Protein AF-A0A6P2AAZ0-F1 (afdb_monomer_lite)

pLDDT: mean 74.61, std 16.79, range [38.0, 96.44]

Secondary structure (DSSP, 8-state):
-PPPPPPTTS--------SS-HHHHHHHHHHHHHHHHHHHHHHHTTSS-HHHHHHHHHHHHHHHHHHHHHHH-GGGG---

Sequence (80 aa):
MNSPHPTPDTPYPVYIRTSVSPRELNDSEAEAAETQVWLKFAVKCDYISTEQGRELYSNYNQVLSGLVKMINHPENWLIG

Structure (mmCIF, N/CA/C/O backbone):
data_AF-A0A6P2AAZ0-F1
#
_entry.id   AF-A0A6P2AAZ0-F1
#
loop_
_atom_site.group_PDB
_atom_site.id
_atom_site.type_symbol
_atom_site.label_atom_id
_atom_site.label_alt_id
_atom_site.label_comp_id
_atom_site.label_asym_id
_atom_site.label_entity_id
_atom_site.label_seq_id
_atom_site.pdbx_PDB_ins_code
_atom_site.Cartn_x
_atom_site.Cartn_y
_atom_site.Cartn_z
_atom_site.occupancy
_atom_site.B_iso_or_equiv
_atom_site.auth_seq_id
_atom_site.auth_comp_id
_atom_site.auth_asym_id
_atom_site.auth_atom_id
_atom_site.pdbx_PDB_model_num
ATOM 1 N N . MET A 1 1 ? 13.060 -7.967 -45.814 1.00 39.12 1 MET A N 1
ATOM 2 C CA . MET A 1 1 ? 13.710 -6.816 -45.153 1.00 39.12 1 MET A CA 1
ATOM 3 C C . MET A 1 1 ? 14.592 -7.386 -44.061 1.00 39.12 1 MET A C 1
ATOM 5 O O . MET A 1 1 ? 14.068 -7.882 -43.076 1.00 39.12 1 MET A O 1
ATOM 9 N N . ASN A 1 2 ? 15.896 -7.460 -44.316 1.00 38.00 2 ASN A N 1
ATOM 10 C CA . ASN A 1 2 ? 16.865 -8.061 -43.403 1.00 38.00 2 ASN A CA 1
ATOM 11 C C . ASN A 1 2 ? 17.193 -7.044 -42.308 1.00 38.00 2 ASN A C 1
ATOM 13 O O . ASN A 1 2 ? 17.693 -5.965 -42.620 1.00 38.00 2 ASN A O 1
ATOM 17 N N . SER A 1 3 ? 16.890 -7.367 -41.053 1.00 40.31 3 SER A N 1
ATOM 18 C CA . SER A 1 3 ? 17.366 -6.581 -39.913 1.00 40.31 3 SER A CA 1
ATOM 19 C C . SER A 1 3 ? 18.901 -6.651 -39.864 1.00 40.31 3 SER A C 1
ATOM 21 O O . SER A 1 3 ? 19.442 -7.742 -40.059 1.00 40.31 3 SER A O 1
ATOM 23 N N . PRO A 1 4 ? 19.629 -5.541 -39.644 1.00 53.31 4 PRO A N 1
ATOM 24 C CA . PRO A 1 4 ? 21.089 -5.562 -39.662 1.00 53.31 4 PRO A CA 1
ATOM 25 C C . PRO A 1 4 ? 21.635 -6.388 -38.491 1.00 53.31 4 PRO A C 1
ATOM 27 O O . PRO A 1 4 ? 21.190 -6.226 -37.356 1.00 53.31 4 PRO A O 1
ATOM 30 N N . HIS A 1 5 ? 22.617 -7.251 -38.761 1.00 50.88 5 HIS A N 1
ATOM 31 C CA . HIS A 1 5 ? 23.418 -7.894 -37.719 1.00 50.88 5 HIS A CA 1
ATOM 32 C C . HIS A 1 5 ? 24.324 -6.845 -37.044 1.00 50.88 5 HIS A C 1
ATOM 34 O O . HIS A 1 5 ? 25.006 -6.109 -37.760 1.00 50.88 5 HIS A O 1
ATOM 40 N N . PRO A 1 6 ? 24.360 -6.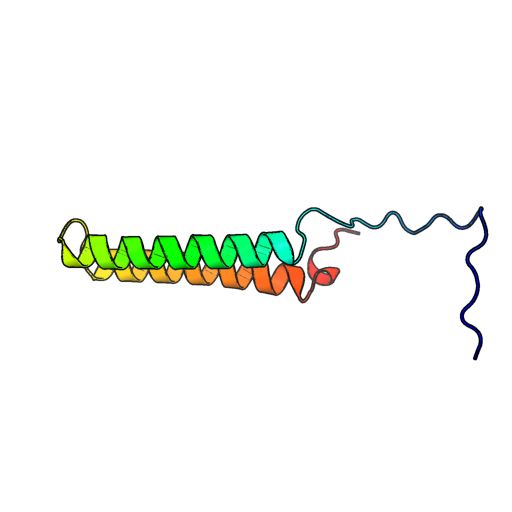758 -35.701 1.00 53.34 6 PRO A N 1
ATOM 41 C CA . PRO A 1 6 ? 25.217 -5.802 -35.006 1.00 53.34 6 PRO A CA 1
ATOM 42 C C . PRO A 1 6 ? 26.695 -6.209 -35.107 1.00 53.34 6 PRO A C 1
ATOM 44 O O . PRO A 1 6 ? 27.045 -7.376 -34.925 1.00 53.34 6 PRO A O 1
ATOM 47 N N . THR A 1 7 ? 27.558 -5.239 -35.414 1.00 60.22 7 THR A N 1
ATOM 48 C CA . THR A 1 7 ? 29.020 -5.396 -35.483 1.00 60.22 7 THR A CA 1
ATOM 49 C C . THR A 1 7 ? 29.682 -5.161 -34.117 1.00 60.22 7 THR A C 1
ATOM 51 O O . THR A 1 7 ? 29.116 -4.436 -33.299 1.00 60.22 7 THR A O 1
ATOM 54 N N . PRO A 1 8 ? 30.890 -5.705 -33.865 1.00 63.97 8 PRO A N 1
ATOM 55 C CA . PRO A 1 8 ? 31.549 -5.666 -32.550 1.00 63.97 8 PRO A CA 1
ATOM 56 C C . PRO A 1 8 ? 31.835 -4.265 -31.978 1.00 63.97 8 PRO A C 1
ATOM 58 O O . PRO A 1 8 ? 31.949 -4.132 -30.764 1.00 63.97 8 PRO A O 1
ATOM 61 N N . ASP A 1 9 ? 31.909 -3.236 -32.830 1.00 59.44 9 ASP A N 1
ATOM 62 C CA . ASP A 1 9 ? 32.367 -1.886 -32.458 1.00 59.44 9 ASP A CA 1
ATOM 63 C C . ASP A 1 9 ? 31.249 -0.839 -32.336 1.00 59.44 9 ASP A C 1
ATOM 65 O O . ASP A 1 9 ? 31.519 0.338 -32.096 1.00 59.44 9 ASP A O 1
ATOM 69 N N . THR A 1 10 ? 29.980 -1.227 -32.484 1.00 51.56 10 THR A N 1
ATOM 70 C CA . THR A 1 10 ? 28.883 -0.343 -32.073 1.00 51.56 10 THR A CA 1
ATOM 71 C C . THR A 1 10 ? 28.702 -0.495 -30.569 1.00 51.56 10 THR A C 1
ATOM 73 O O . THR A 1 10 ? 28.311 -1.587 -30.145 1.00 51.56 10 THR A O 1
ATOM 76 N N . PRO A 1 11 ? 28.953 0.544 -29.746 1.00 46.81 11 PRO A N 1
ATOM 77 C CA . PRO A 1 11 ? 28.566 0.484 -28.350 1.00 46.81 11 PRO A CA 1
ATOM 78 C C . PRO A 1 11 ? 27.062 0.232 -28.336 1.00 46.81 11 PRO A C 1
ATOM 80 O O . PRO A 1 11 ? 26.286 1.056 -28.826 1.00 46.81 11 PRO A O 1
ATOM 83 N N . TYR A 1 12 ? 26.643 -0.928 -27.823 1.00 51.44 12 TYR A N 1
ATOM 84 C CA . TYR A 1 12 ? 25.262 -1.084 -27.394 1.00 51.44 12 TYR A CA 1
ATOM 85 C C . TYR A 1 12 ? 24.990 0.144 -26.524 1.00 51.44 12 TYR A C 1
ATOM 87 O O . TYR A 1 12 ? 25.784 0.372 -25.601 1.00 51.44 12 TYR A O 1
ATOM 95 N N . PRO A 1 13 ? 23.977 0.983 -26.829 1.00 46.50 13 PRO A N 1
ATOM 96 C CA . PRO A 1 13 ? 23.621 2.056 -25.915 1.00 46.50 13 PRO A CA 1
ATOM 97 C C . PRO A 1 13 ? 23.499 1.377 -24.564 1.00 46.50 13 PRO A C 1
ATOM 99 O O . PRO A 1 13 ? 22.840 0.339 -24.491 1.00 46.50 13 PRO A O 1
ATOM 102 N N . VAL A 1 14 ? 24.268 1.849 -23.578 1.00 47.22 14 VAL A N 1
ATOM 103 C CA . VAL A 1 14 ? 24.329 1.270 -22.237 1.00 47.22 14 VAL A CA 1
ATOM 104 C C . VAL A 1 14 ? 22.896 1.243 -21.754 1.00 47.22 14 VAL A C 1
ATOM 106 O O . VAL A 1 14 ? 22.349 2.252 -21.316 1.00 47.22 14 VAL A O 1
ATOM 109 N N . TYR A 1 15 ? 22.239 0.109 -21.978 1.00 43.38 15 TYR A N 1
ATOM 110 C CA . TYR A 1 15 ? 20.860 -0.047 -21.626 1.00 43.38 15 TYR A CA 1
ATOM 111 C C . TYR A 1 15 ? 20.917 0.023 -20.117 1.00 43.38 15 TYR A C 1
ATOM 113 O O . TYR A 1 15 ? 21.487 -0.859 -19.473 1.00 43.38 15 TYR A O 1
ATOM 121 N N . ILE A 1 16 ? 20.315 1.058 -19.549 1.00 44.62 16 ILE A N 1
ATOM 122 C CA . ILE A 1 16 ? 19.781 0.972 -18.201 1.00 44.62 16 ILE A CA 1
ATOM 123 C C . ILE A 1 16 ? 18.659 -0.072 -18.295 1.00 44.62 16 ILE A C 1
ATOM 125 O O . ILE A 1 16 ? 17.474 0.230 -18.361 1.00 44.62 16 ILE A O 1
ATOM 129 N N . ARG A 1 17 ? 19.047 -1.336 -18.450 1.00 51.50 17 ARG A N 1
ATOM 130 C CA . ARG A 1 17 ? 18.189 -2.495 -18.334 1.00 51.50 17 ARG A CA 1
ATOM 131 C C . ARG A 1 17 ? 18.462 -3.001 -16.936 1.00 51.50 17 ARG A C 1
ATOM 133 O O . ARG A 1 17 ? 19.605 -3.275 -16.604 1.00 51.50 17 AR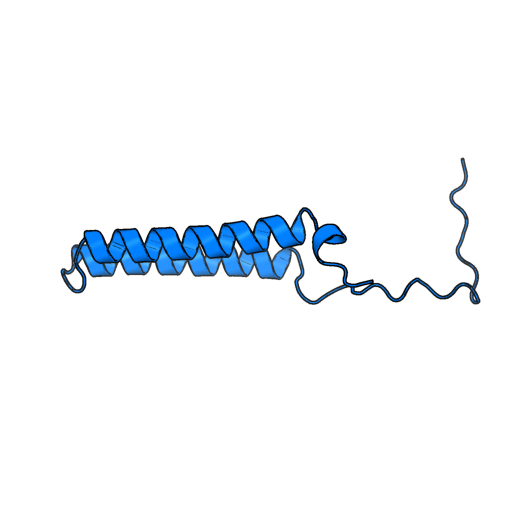G A O 1
ATOM 140 N N . THR A 1 18 ? 17.376 -3.118 -16.184 1.00 53.16 18 THR A N 1
ATOM 141 C CA . THR A 1 18 ? 17.263 -3.701 -14.843 1.00 53.16 18 THR A CA 1
ATOM 142 C C . THR A 1 18 ? 17.674 -2.803 -13.676 1.00 53.16 18 THR A C 1
ATOM 144 O O . THR A 1 18 ? 18.699 -3.020 -13.041 1.00 53.16 18 THR A O 1
ATOM 147 N N . SER A 1 19 ? 16.797 -1.872 -13.303 1.00 56.81 19 SER A N 1
ATOM 148 C CA . SER A 1 19 ? 16.528 -1.655 -11.872 1.00 56.81 19 SER A CA 1
ATOM 149 C C . SER A 1 19 ? 15.229 -2.337 -11.425 1.00 56.81 19 SER A C 1
ATOM 151 O O . SER A 1 19 ? 15.170 -2.820 -10.305 1.00 56.81 19 SER A O 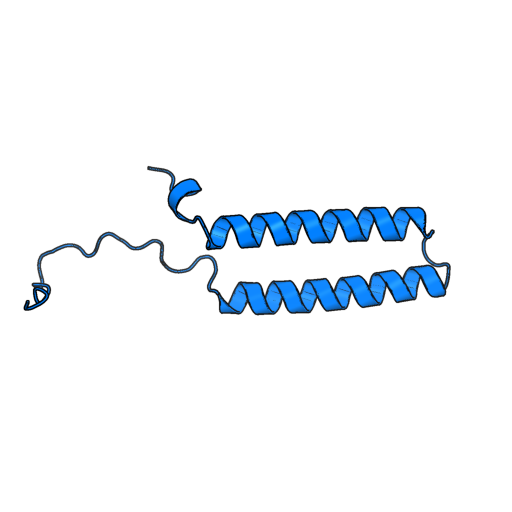1
ATOM 153 N N . VAL A 1 20 ? 14.226 -2.482 -12.302 1.00 58.94 20 VAL A N 1
ATOM 154 C CA . VAL A 1 20 ? 12.985 -3.222 -12.012 1.00 58.94 20 VAL A CA 1
ATOM 155 C C . VAL A 1 20 ? 12.585 -4.032 -13.244 1.00 58.94 20 VAL A C 1
ATOM 157 O O . VAL A 1 20 ? 12.445 -3.487 -14.339 1.00 58.94 20 VAL A O 1
ATOM 160 N N . SER A 1 21 ? 12.463 -5.351 -13.097 1.00 66.19 21 SER A N 1
ATOM 161 C CA . SER A 1 21 ? 11.962 -6.223 -14.166 1.00 66.19 21 SER A CA 1
ATOM 162 C C . SER A 1 21 ? 10.433 -6.366 -14.064 1.00 66.19 21 SER A C 1
ATOM 164 O O . SER A 1 21 ? 9.887 -6.171 -12.980 1.00 66.19 21 SER A O 1
ATOM 166 N N . PRO A 1 22 ? 9.714 -6.756 -15.136 1.00 64.62 22 PRO A N 1
ATOM 167 C CA . PRO A 1 22 ? 8.275 -7.037 -15.052 1.00 64.62 22 PRO A CA 1
ATOM 168 C C . PRO A 1 22 ? 7.914 -8.081 -13.985 1.00 64.62 22 PRO A C 1
ATOM 170 O O . PRO A 1 22 ? 6.802 -8.078 -13.471 1.00 64.62 22 PRO A O 1
ATOM 173 N N . ARG A 1 23 ? 8.862 -8.964 -13.644 1.00 67.81 23 ARG A N 1
ATOM 174 C CA . ARG A 1 23 ? 8.705 -9.948 -12.572 1.00 67.81 23 ARG A CA 1
ATOM 175 C C . ARG A 1 23 ? 8.672 -9.282 -11.195 1.00 67.81 23 ARG A C 1
ATOM 177 O O . ARG A 1 23 ? 7.735 -9.527 -10.455 1.00 67.81 23 ARG A O 1
ATOM 184 N N . GLU A 1 24 ? 9.601 -8.368 -10.921 1.00 68.31 24 GLU A N 1
ATOM 185 C CA . GLU A 1 24 ? 9.665 -7.627 -9.648 1.00 68.31 24 GLU A CA 1
ATOM 186 C C . GLU A 1 24 ? 8.377 -6.828 -9.377 1.00 68.31 24 GLU A C 1
ATOM 188 O O . GLU A 1 24 ? 7.975 -6.648 -8.232 1.00 68.31 24 GLU A O 1
ATOM 193 N N . LEU A 1 25 ? 7.694 -6.359 -10.429 1.00 70.75 25 LEU A N 1
ATOM 194 C CA . LEU A 1 25 ? 6.390 -5.702 -10.293 1.00 70.75 25 LEU A CA 1
ATOM 195 C C . LEU A 1 25 ? 5.251 -6.651 -9.995 1.00 70.75 25 LEU A C 1
ATOM 197 O O . LEU A 1 25 ? 4.388 -6.308 -9.200 1.00 70.75 25 LEU A O 1
ATOM 201 N N . ASN A 1 26 ? 5.221 -7.794 -10.672 1.00 75.31 26 ASN A N 1
ATOM 202 C CA . ASN A 1 26 ? 4.216 -8.807 -10.405 1.00 75.31 26 ASN A CA 1
ATOM 203 C C . ASN A 1 26 ? 4.344 -9.303 -8.956 1.00 75.31 26 ASN A C 1
ATOM 205 O O . ASN A 1 26 ? 3.339 -9.515 -8.286 1.00 75.31 26 ASN A O 1
ATOM 209 N N . ASP A 1 27 ? 5.579 -9.404 -8.463 1.00 79.00 27 ASP A N 1
ATOM 210 C CA . ASP A 1 27 ? 5.868 -9.728 -7.069 1.00 79.00 27 ASP A CA 1
ATOM 211 C C . ASP A 1 27 ? 5.427 -8.577 -6.141 1.00 79.00 27 ASP A C 1
ATOM 213 O O . ASP A 1 27 ? 4.681 -8.806 -5.194 1.00 79.00 27 ASP A O 1
ATOM 217 N N . SER A 1 28 ? 5.745 -7.320 -6.478 1.00 78.94 28 SER A N 1
ATOM 218 C CA . SER A 1 28 ? 5.289 -6.137 -5.720 1.00 78.94 28 SER A CA 1
ATOM 219 C C . SER A 1 28 ? 3.756 -5.984 -5.686 1.00 78.94 28 SER A C 1
ATOM 221 O O . SER A 1 28 ? 3.188 -5.537 -4.689 1.00 78.94 28 SER A O 1
ATOM 223 N N . GLU A 1 29 ? 3.058 -6.332 -6.770 1.00 80.38 29 GLU A N 1
ATOM 224 C CA . GLU A 1 29 ? 1.594 -6.335 -6.853 1.00 80.38 29 GLU A CA 1
ATOM 225 C C . GLU A 1 29 ? 0.998 -7.428 -5.960 1.00 80.38 29 GLU A C 1
ATOM 227 O O . GLU A 1 29 ? 0.044 -7.166 -5.223 1.00 80.38 29 GLU A O 1
ATOM 232 N N . ALA A 1 30 ? 1.589 -8.626 -5.973 1.00 85.25 30 ALA A N 1
ATOM 233 C CA . ALA A 1 30 ? 1.192 -9.720 -5.097 1.00 85.25 30 ALA A CA 1
ATOM 234 C C . ALA A 1 30 ? 1.391 -9.358 -3.613 1.00 85.25 30 ALA A C 1
ATOM 236 O O . ALA A 1 30 ? 0.456 -9.490 -2.822 1.00 85.25 30 ALA A O 1
ATOM 237 N N . GLU A 1 31 ? 2.550 -8.810 -3.240 1.00 82.31 31 GLU A N 1
ATOM 238 C CA . GLU A 1 31 ? 2.850 -8.364 -1.870 1.00 82.31 31 GLU A CA 1
ATOM 239 C C . GLU A 1 31 ? 1.900 -7.250 -1.392 1.00 82.31 31 GLU A C 1
ATOM 241 O O . GLU A 1 31 ? 1.443 -7.229 -0.240 1.00 82.31 31 GLU A O 1
ATOM 246 N N . ALA A 1 32 ? 1.543 -6.320 -2.280 1.00 81.81 32 ALA A N 1
ATOM 247 C CA . ALA A 1 32 ? 0.576 -5.280 -1.960 1.00 81.81 32 ALA A CA 1
ATOM 248 C C . ALA A 1 32 ? -0.848 -5.841 -1.816 1.00 81.81 32 ALA A C 1
ATOM 250 O O . ALA A 1 32 ? -1.578 -5.421 -0.913 1.00 81.81 32 ALA A O 1
ATOM 251 N N . ALA A 1 33 ? -1.243 -6.816 -2.641 1.00 83.62 33 ALA A N 1
ATOM 252 C CA . ALA A 1 33 ? -2.517 -7.517 -2.498 1.00 83.62 33 ALA A CA 1
ATOM 253 C C . ALA A 1 33 ? -2.599 -8.275 -1.161 1.00 83.62 33 ALA A C 1
ATOM 255 O O . ALA A 1 33 ? -3.622 -8.210 -0.474 1.00 83.62 33 ALA A O 1
ATOM 256 N N . GLU A 1 34 ? -1.514 -8.925 -0.735 1.00 86.94 34 GLU A N 1
ATOM 257 C CA . GLU A 1 34 ? -1.415 -9.550 0.588 1.00 86.94 34 GLU A CA 1
ATOM 258 C C . GLU A 1 34 ? -1.551 -8.516 1.712 1.00 86.94 34 GLU A C 1
ATOM 260 O O . GLU A 1 34 ? -2.355 -8.686 2.633 1.00 86.94 34 GLU A O 1
ATOM 265 N N . THR A 1 35 ? -0.851 -7.387 1.609 1.00 87.06 35 THR A N 1
ATOM 266 C CA . THR A 1 35 ? -0.944 -6.288 2.585 1.00 87.06 35 THR A CA 1
ATOM 267 C C . THR A 1 35 ? -2.369 -5.728 2.688 1.00 87.06 35 THR A C 1
ATOM 269 O O . THR A 1 35 ? -2.873 -5.45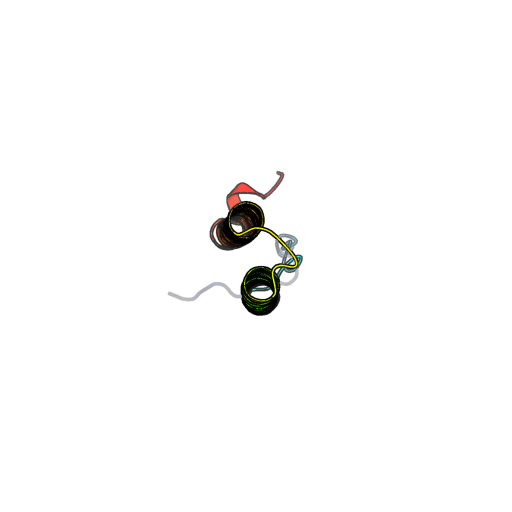0 3.780 1.00 87.06 35 THR A O 1
ATOM 272 N N . GLN A 1 36 ? -3.077 -5.626 1.564 1.00 85.94 36 GLN A N 1
ATOM 273 C CA . GLN A 1 36 ? -4.485 -5.233 1.512 1.00 85.94 36 GLN A CA 1
ATOM 274 C C . GLN A 1 36 ? -5.424 -6.246 2.190 1.00 85.94 36 GLN A C 1
ATOM 276 O O . GLN A 1 36 ? -6.441 -5.850 2.772 1.00 85.94 36 GLN A O 1
ATOM 281 N N . VAL A 1 37 ? -5.106 -7.543 2.150 1.00 90.88 37 VAL A N 1
ATOM 282 C CA . VAL A 1 37 ? -5.824 -8.577 2.913 1.00 90.88 37 VAL A CA 1
ATOM 2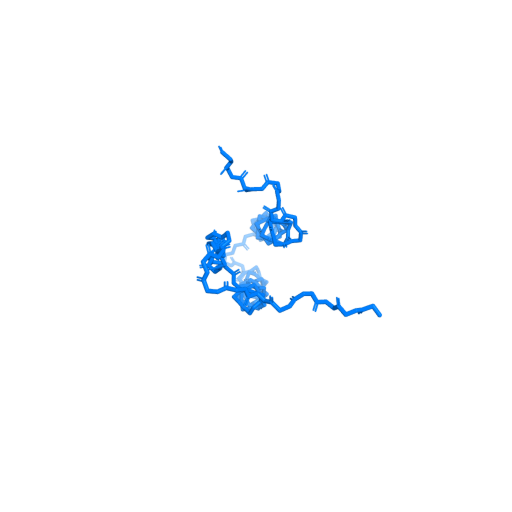83 C C . VAL A 1 37 ? -5.587 -8.400 4.415 1.00 90.88 37 VAL A C 1
ATOM 285 O O . VAL A 1 37 ? -6.555 -8.413 5.181 1.00 90.88 37 VAL A O 1
ATOM 288 N N . TRP A 1 38 ? -4.347 -8.141 4.836 1.00 92.12 38 TRP A N 1
ATOM 289 C CA . TRP A 1 38 ? -4.015 -7.872 6.240 1.00 92.12 38 TRP A CA 1
ATOM 290 C C . TRP A 1 38 ? -4.697 -6.613 6.783 1.00 92.12 38 TRP A C 1
ATOM 292 O O . TRP A 1 38 ? -5.224 -6.636 7.893 1.00 92.12 38 TRP A O 1
ATOM 302 N N . LEU A 1 39 ? -4.796 -5.549 5.982 1.00 88.25 39 LEU A N 1
ATOM 303 C CA . LEU A 1 39 ? -5.562 -4.344 6.327 1.00 88.25 39 LEU A CA 1
ATOM 304 C C . LEU A 1 39 ? -7.044 -4.655 6.571 1.00 88.25 39 LEU A C 1
ATOM 306 O O . LEU A 1 39 ? -7.620 -4.207 7.562 1.00 88.25 39 LEU A O 1
ATOM 310 N N . LYS A 1 40 ? -7.667 -5.468 5.708 1.00 87.56 40 LYS A N 1
ATOM 311 C CA . LYS A 1 40 ? -9.066 -5.896 5.890 1.00 87.56 40 LYS A CA 1
ATOM 312 C C . LYS A 1 40 ? -9.244 -6.729 7.156 1.00 87.56 40 LYS A C 1
ATOM 314 O O . LYS A 1 40 ? -10.266 -6.596 7.824 1.00 87.56 40 LYS A O 1
ATOM 319 N N . PHE A 1 41 ? -8.277 -7.585 7.480 1.00 92.94 41 PHE A N 1
ATOM 320 C CA . PHE A 1 41 ? -8.283 -8.350 8.723 1.00 92.94 41 PHE A CA 1
ATOM 321 C C . PHE A 1 41 ? -8.158 -7.433 9.947 1.00 92.94 41 PHE A C 1
ATOM 323 O O . PHE A 1 41 ? -8.973 -7.528 10.859 1.00 92.94 41 PHE A O 1
ATOM 330 N N . ALA A 1 42 ? -7.219 -6.485 9.932 1.00 92.81 42 ALA A N 1
ATOM 331 C CA . ALA A 1 42 ? -7.013 -5.532 11.021 1.00 92.81 42 ALA A CA 1
ATOM 332 C C . ALA A 1 42 ? -8.256 -4.668 11.298 1.00 92.81 42 ALA A C 1
ATOM 334 O O . ALA A 1 42 ? -8.602 -4.468 12.460 1.00 92.81 42 ALA A O 1
ATOM 335 N N . VAL A 1 43 ? -8.964 -4.224 10.251 1.00 92.75 43 VAL A N 1
ATOM 336 C CA . VAL A 1 43 ? -10.253 -3.522 10.393 1.00 92.75 43 VAL A CA 1
ATOM 337 C C . VAL A 1 43 ? -11.320 -4.439 10.995 1.00 92.75 43 VAL A C 1
ATOM 339 O O . VAL A 1 43 ? -12.046 -4.021 11.885 1.00 92.75 43 VAL A O 1
ATOM 342 N N . LYS A 1 44 ? -11.425 -5.698 10.542 1.00 93.75 44 LYS A N 1
ATOM 343 C CA . LYS A 1 44 ? -12.418 -6.660 11.065 1.00 93.75 44 LYS A CA 1
ATOM 344 C C . LYS A 1 44 ? -12.196 -7.036 12.528 1.00 93.75 44 LYS A C 1
ATOM 346 O O . LYS A 1 44 ? -13.144 -7.436 13.193 1.00 93.75 44 LYS A O 1
ATOM 351 N N . CYS A 1 45 ? -10.955 -6.970 12.989 1.00 96.44 45 CYS A N 1
ATOM 352 C CA . CYS A 1 45 ? -10.584 -7.226 14.375 1.00 96.44 45 CYS A CA 1
ATOM 353 C C . CYS A 1 45 ? -10.532 -5.943 15.219 1.00 96.44 45 CYS A C 1
ATOM 355 O O . CYS A 1 45 ? -10.022 -5.992 16.334 1.00 96.44 45 CYS A O 1
ATOM 357 N N . ASP A 1 46 ? -11.012 -4.813 14.685 1.00 93.25 46 ASP A N 1
ATOM 358 C CA . ASP A 1 46 ? -11.038 -3.502 15.342 1.00 93.25 46 ASP A CA 1
ATOM 359 C C . ASP A 1 46 ? -9.658 -3.003 15.829 1.00 93.25 46 ASP A C 1
ATOM 361 O O . ASP A 1 46 ? -9.568 -2.128 16.690 1.00 93.25 46 ASP A O 1
ATOM 365 N N . TYR A 1 47 ? -8.558 -3.512 15.256 1.00 94.31 47 TYR A N 1
ATOM 366 C CA . TYR A 1 47 ? -7.203 -3.014 15.538 1.00 94.31 47 TYR A CA 1
ATOM 367 C C . TYR A 1 47 ? -6.965 -1.620 14.950 1.00 94.31 47 TYR A C 1
ATOM 369 O O . TYR A 1 47 ? -6.156 -0.854 15.472 1.00 94.31 47 TYR A O 1
ATOM 377 N N . ILE A 1 48 ? -7.653 -1.300 13.854 1.00 93.94 48 ILE A N 1
ATOM 378 C CA . ILE A 1 48 ? -7.664 0.016 13.21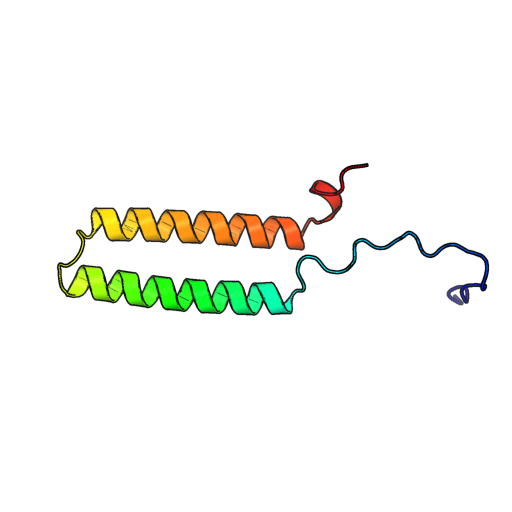4 1.00 93.94 48 ILE A CA 1
ATOM 379 C C . ILE A 1 48 ? -9.090 0.358 12.791 1.00 93.94 48 ILE A C 1
ATOM 381 O O . ILE A 1 48 ? -9.892 -0.526 12.489 1.00 93.94 48 ILE A O 1
ATOM 385 N N . SER A 1 49 ? -9.406 1.650 12.723 1.00 95.25 49 SER A N 1
ATOM 386 C CA . SER A 1 49 ? -10.713 2.089 12.232 1.00 95.25 49 SER A CA 1
ATOM 387 C C . SER A 1 49 ? -10.871 1.827 10.730 1.00 95.25 49 SER A C 1
ATOM 389 O O . SER A 1 49 ? -9.898 1.762 9.974 1.00 95.25 49 SER A O 1
ATOM 391 N N . THR A 1 50 ? -12.122 1.738 10.268 1.00 92.81 50 THR A N 1
ATOM 392 C CA . THR A 1 50 ? -12.425 1.613 8.830 1.00 92.81 50 THR A CA 1
ATOM 393 C C . THR A 1 50 ? -11.863 2.788 8.021 1.00 92.81 50 THR A C 1
ATOM 395 O O . THR A 1 50 ? -11.417 2.586 6.893 1.00 92.81 50 THR A O 1
ATOM 398 N N . GLU A 1 51 ? -11.844 3.993 8.595 1.00 94.69 51 GLU A N 1
ATOM 399 C CA . GLU A 1 51 ? -11.322 5.192 7.932 1.00 94.69 51 GLU A CA 1
ATOM 400 C C . GLU A 1 51 ? -9.805 5.093 7.725 1.00 94.69 51 GLU A C 1
ATOM 402 O O . GLU A 1 51 ? -9.327 5.228 6.600 1.00 94.69 51 GLU A O 1
ATOM 407 N N . GLN A 1 52 ? -9.062 4.713 8.773 1.00 93.19 52 GLN A N 1
ATOM 408 C CA . GLN A 1 52 ? -7.622 4.440 8.679 1.00 93.19 52 GLN A CA 1
ATOM 409 C C . GLN A 1 52 ? -7.323 3.312 7.684 1.00 93.19 52 GLN A C 1
ATOM 411 O O . GLN A 1 52 ? -6.397 3.412 6.882 1.00 93.19 52 GLN A O 1
ATOM 416 N N . GLY A 1 53 ? -8.132 2.247 7.689 1.00 92.12 53 GLY A N 1
ATOM 417 C CA . GLY A 1 53 ? -8.006 1.156 6.725 1.00 92.12 53 GLY A CA 1
ATOM 418 C C . GLY A 1 53 ? -8.175 1.620 5.274 1.00 92.12 53 GLY A C 1
ATOM 419 O O . GLY A 1 53 ? -7.407 1.203 4.408 1.00 92.12 53 GLY A O 1
ATOM 420 N N . ARG A 1 54 ? -9.142 2.506 4.997 1.00 91.56 54 ARG A N 1
ATOM 421 C CA . ARG A 1 54 ? -9.374 3.071 3.654 1.00 91.56 54 ARG A CA 1
ATOM 422 C C . ARG A 1 54 ? -8.252 3.996 3.205 1.00 91.56 54 ARG A C 1
ATOM 424 O O . ARG A 1 54 ? -7.843 3.914 2.048 1.00 91.56 54 ARG A O 1
ATOM 431 N N . GLU A 1 55 ? -7.756 4.847 4.096 1.00 94.44 55 GLU A N 1
ATOM 432 C CA . GLU A 1 55 ? -6.641 5.748 3.801 1.00 94.44 55 GLU A CA 1
ATOM 433 C C . GLU A 1 55 ? -5.384 4.956 3.421 1.00 94.44 55 GLU A C 1
ATOM 435 O O . GLU A 1 55 ? -4.814 5.163 2.349 1.00 94.44 55 GLU A O 1
ATOM 440 N N . LEU A 1 56 ? -5.011 3.969 4.243 1.00 90.94 56 LEU A N 1
ATOM 441 C CA . LEU A 1 56 ? -3.865 3.101 3.975 1.00 90.94 56 LEU A CA 1
ATOM 442 C C . LEU A 1 56 ? -4.035 2.334 2.658 1.00 90.94 56 LEU A C 1
ATOM 444 O O . LEU A 1 56 ? -3.116 2.302 1.842 1.00 90.94 56 LEU A O 1
ATOM 448 N N . TYR A 1 57 ? -5.223 1.783 2.400 1.00 87.94 57 TYR A N 1
ATOM 449 C CA . TYR A 1 57 ? -5.521 1.098 1.140 1.00 87.94 57 TYR A CA 1
ATOM 450 C C . TYR A 1 57 ? -5.354 2.018 -0.081 1.00 87.94 57 TYR A C 1
ATOM 452 O O . TYR A 1 57 ? -4.779 1.618 -1.095 1.00 87.94 57 TYR A O 1
ATOM 460 N N . SER A 1 58 ? -5.833 3.262 0.015 1.00 89.25 58 SER A N 1
ATOM 461 C CA . SER A 1 58 ? -5.700 4.272 -1.041 1.00 89.25 58 SER A CA 1
ATOM 462 C C . SER A 1 58 ? -4.236 4.624 -1.314 1.00 89.25 58 SER A C 1
ATOM 464 O O . SER A 1 58 ? -3.823 4.707 -2.472 1.00 89.25 58 SER A O 1
ATOM 466 N N . ASN A 1 59 ? -3.430 4.764 -0.260 1.00 89.19 59 ASN A N 1
ATOM 467 C CA . ASN A 1 59 ? -2.005 5.066 -0.379 1.00 89.19 59 ASN A CA 1
ATOM 468 C C . ASN A 1 59 ? -1.240 3.931 -1.075 1.00 89.19 59 ASN A C 1
ATOM 470 O O . ASN A 1 59 ? -0.462 4.195 -1.992 1.00 89.19 59 ASN A O 1
ATOM 474 N N . TYR A 1 60 ? -1.520 2.670 -0.725 1.00 82.06 60 TYR A N 1
ATOM 475 C CA . TYR A 1 60 ? -0.931 1.515 -1.414 1.00 82.06 60 TYR A CA 1
ATOM 476 C C . TYR A 1 60 ? -1.295 1.480 -2.906 1.00 82.06 60 TYR A C 1
ATOM 478 O O . TYR A 1 60 ? -0.420 1.280 -3.749 1.00 82.06 60 TYR A O 1
ATOM 486 N N . ASN A 1 61 ? -2.555 1.758 -3.258 1.00 84.12 61 ASN A N 1
ATOM 487 C CA . ASN A 1 61 ? -2.974 1.837 -4.662 1.00 84.12 61 ASN A CA 1
ATOM 488 C C . ASN A 1 61 ? -2.247 2.945 -5.435 1.00 84.12 61 ASN A C 1
ATOM 490 O O . ASN A 1 61 ? -1.894 2.754 -6.599 1.00 84.12 61 ASN A O 1
ATOM 494 N N . GLN A 1 62 ? -2.014 4.103 -4.812 1.00 88.06 62 GLN A N 1
ATOM 495 C CA . GLN A 1 62 ? -1.283 5.195 -5.454 1.00 88.06 62 GLN A CA 1
ATOM 496 C C . GLN A 1 62 ? 0.165 4.801 -5.755 1.00 88.06 62 GLN A C 1
ATOM 498 O O . GLN A 1 62 ? 0.613 5.003 -6.886 1.00 88.06 62 GLN A O 1
ATOM 503 N N . VAL A 1 63 ? 0.861 4.180 -4.799 1.00 85.25 63 VAL A N 1
ATOM 504 C CA . VAL A 1 63 ? 2.238 3.694 -4.987 1.00 85.25 63 VAL A CA 1
ATOM 505 C C . VAL A 1 63 ? 2.307 2.669 -6.121 1.00 85.25 63 VAL A C 1
ATOM 507 O O . VAL A 1 63 ? 3.086 2.860 -7.055 1.00 85.25 63 VAL A O 1
ATOM 510 N N . LEU A 1 64 ? 1.438 1.652 -6.115 1.00 81.81 64 LEU A N 1
ATOM 511 C CA . LEU A 1 64 ? 1.362 0.663 -7.198 1.00 81.81 64 LEU A CA 1
ATOM 512 C C . LEU A 1 64 ? 1.107 1.318 -8.559 1.00 81.81 64 LEU A C 1
ATOM 514 O O . LEU A 1 64 ? 1.775 1.004 -9.541 1.00 81.81 64 LEU A O 1
ATOM 518 N N . SER A 1 65 ? 0.179 2.277 -8.622 1.00 83.12 65 SER A N 1
ATOM 519 C CA . SER A 1 65 ? -0.123 2.982 -9.871 1.00 83.12 65 SER A CA 1
ATOM 520 C C . SER A 1 65 ? 1.069 3.790 -10.398 1.00 83.12 65 SER A C 1
ATOM 522 O O . SER A 1 65 ? 1.251 3.895 -11.611 1.00 83.12 65 SER A O 1
ATOM 524 N N . GLY A 1 66 ? 1.890 4.345 -9.500 1.00 83.50 66 GLY A N 1
ATOM 525 C CA . GLY A 1 66 ? 3.127 5.042 -9.842 1.00 83.50 66 GLY A CA 1
ATOM 526 C C . GLY A 1 66 ? 4.162 4.092 -10.438 1.00 83.50 66 GLY A C 1
ATOM 527 O O . GLY A 1 66 ? 4.694 4.367 -11.512 1.00 83.50 66 GLY A O 1
ATOM 528 N N . LEU A 1 67 ? 4.366 2.938 -9.798 1.00 78.00 67 LEU A N 1
ATOM 529 C CA . LEU A 1 67 ? 5.272 1.896 -10.282 1.00 78.00 67 LEU A CA 1
ATOM 530 C C . LEU A 1 67 ? 4.846 1.376 -11.664 1.00 78.00 67 LEU A C 1
ATOM 532 O O . LEU A 1 67 ? 5.654 1.351 -12.587 1.00 78.00 67 LEU A O 1
ATOM 536 N N . VAL A 1 68 ? 3.561 1.063 -11.863 1.00 79.88 68 VAL A N 1
ATOM 537 C CA . VAL A 1 68 ? 3.035 0.620 -13.169 1.00 79.88 68 VAL A CA 1
ATOM 538 C C . VAL A 1 68 ? 3.256 1.677 -14.257 1.00 79.88 68 VAL A C 1
ATOM 540 O O . VAL A 1 68 ? 3.659 1.346 -15.373 1.00 79.88 68 VAL A O 1
ATOM 543 N N . LYS A 1 69 ? 3.037 2.962 -13.950 1.00 81.00 69 LYS A N 1
ATOM 544 C CA . LYS A 1 69 ? 3.291 4.060 -14.900 1.00 81.00 69 LYS A CA 1
ATOM 545 C C . LYS A 1 69 ? 4.767 4.182 -15.265 1.00 81.00 69 LYS A C 1
ATOM 547 O O . LYS A 1 69 ? 5.067 4.402 -16.433 1.00 81.00 69 LYS A O 1
ATOM 552 N N . MET A 1 70 ? 5.669 4.020 -14.300 1.00 76.38 70 MET A N 1
ATOM 553 C CA . MET A 1 70 ? 7.114 4.043 -14.539 1.00 76.38 70 MET A CA 1
ATOM 554 C C . MET A 1 70 ? 7.569 2.918 -15.476 1.00 76.38 70 MET A C 1
ATOM 556 O O . MET A 1 70 ? 8.441 3.146 -16.307 1.00 76.38 70 MET A O 1
ATOM 560 N N . ILE A 1 71 ? 6.972 1.725 -15.389 1.00 72.25 71 ILE A N 1
ATOM 561 C CA . ILE A 1 71 ? 7.320 0.612 -16.289 1.00 72.25 71 ILE A CA 1
ATOM 562 C C . ILE A 1 71 ? 6.671 0.713 -17.662 1.00 72.25 71 ILE A C 1
ATOM 564 O O . ILE A 1 71 ? 7.294 0.314 -18.642 1.00 72.25 71 ILE A O 1
ATOM 568 N N . ASN A 1 72 ? 5.448 1.231 -17.752 1.00 75.25 72 ASN A N 1
ATOM 569 C CA . ASN A 1 72 ? 4.789 1.415 -19.045 1.00 75.25 72 ASN A CA 1
ATOM 570 C C . ASN A 1 72 ? 5.355 2.605 -19.831 1.00 75.25 72 ASN A C 1
ATOM 572 O O . ASN A 1 72 ? 5.249 2.615 -21.054 1.00 75.25 72 ASN A O 1
ATOM 576 N N . HIS A 1 73 ? 5.956 3.576 -19.136 1.00 78.06 73 HIS A N 1
ATOM 577 C CA . HIS A 1 73 ? 6.557 4.771 -19.726 1.00 78.06 73 HIS A CA 1
ATOM 578 C C . HIS A 1 73 ? 7.973 5.031 -19.193 1.00 78.06 73 HIS A C 1
ATOM 580 O O . HIS A 1 73 ? 8.216 6.072 -18.564 1.00 78.06 73 HIS A O 1
ATOM 586 N N . PRO A 1 74 ? 8.920 4.098 -19.402 1.00 68.25 74 PRO A N 1
ATOM 587 C CA . PRO A 1 74 ? 10.280 4.242 -18.898 1.00 68.25 74 PRO A CA 1
ATOM 588 C C . PRO A 1 74 ? 10.976 5.475 -19.487 1.00 68.25 74 PRO A C 1
ATOM 590 O O . PRO A 1 74 ? 11.808 6.078 -18.817 1.00 68.25 74 PRO A O 1
ATOM 593 N N . GLU A 1 75 ? 10.593 5.901 -20.695 1.00 74.62 75 GLU A N 1
ATOM 594 C CA . GLU A 1 75 ? 11.101 7.091 -21.381 1.00 74.62 75 GLU A CA 1
ATOM 595 C C . GLU A 1 75 ? 10.885 8.394 -20.604 1.00 74.62 75 GLU A C 1
ATOM 597 O O . GLU A 1 75 ? 11.716 9.294 -20.686 1.00 74.62 75 GLU A O 1
ATOM 602 N N . ASN A 1 76 ? 9.820 8.481 -19.802 1.00 75.06 76 ASN A N 1
ATOM 603 C CA . ASN A 1 76 ? 9.511 9.670 -19.002 1.00 75.06 76 ASN A CA 1
ATOM 604 C C . ASN A 1 76 ? 10.414 9.815 -17.769 1.00 75.06 76 ASN A C 1
ATOM 606 O O . ASN A 1 76 ? 10.400 10.853 -17.112 1.00 75.06 76 ASN A O 1
ATOM 610 N N . TRP A 1 77 ? 11.172 8.768 -17.446 1.00 70.50 77 TRP A N 1
ATOM 611 C CA . TRP A 1 77 ? 12.044 8.690 -16.276 1.00 70.50 77 TRP A CA 1
ATOM 612 C C . TRP A 1 77 ? 13.512 8.471 -16.662 1.00 70.50 77 TRP A C 1
ATOM 614 O O . TRP A 1 77 ? 14.356 8.247 -15.795 1.00 70.50 77 TRP A O 1
ATOM 624 N N . LEU A 1 78 ? 13.833 8.569 -17.957 1.00 63.59 78 LEU A N 1
ATOM 625 C CA . LEU A 1 78 ? 15.207 8.666 -18.431 1.00 63.59 78 LEU A CA 1
ATOM 626 C C . LEU A 1 78 ? 15.717 10.081 -18.143 1.00 63.59 78 LEU A C 1
ATOM 628 O O . LEU A 1 78 ? 15.259 11.052 -18.742 1.00 63.59 78 LEU A O 1
ATOM 632 N N . ILE A 1 79 ? 16.673 10.202 -17.223 1.00 59.59 79 ILE A N 1
ATOM 633 C CA . ILE A 1 79 ? 17.454 11.431 -17.071 1.00 59.59 79 ILE A CA 1
ATOM 634 C C . ILE A 1 79 ? 18.513 11.405 -18.177 1.00 59.59 79 ILE A C 1
ATOM 636 O O . ILE A 1 79 ? 19.378 10.527 -18.176 1.00 59.59 79 ILE A O 1
ATOM 640 N N . GLY A 1 80 ? 18.371 12.309 -19.147 1.00 53.03 80 GLY A N 1
ATOM 641 C CA . GLY A 1 80 ? 19.363 12.567 -20.195 1.00 53.03 80 GLY A CA 1
ATOM 642 C C . GLY A 1 80 ? 20.481 13.488 -19.734 1.00 53.03 80 GLY A C 1
ATOM 643 O O . GLY A 1 80 ? 20.246 14.274 -18.787 1.00 53.03 80 GLY A O 1
#

Foldseek 3Di:
DDDDDDDPPDPPPPPPPDPDDPVNLVVLVVVLVVVLVVLVVCCVVVVDPPVVSVVVNVVSVVVSVVVVCCVVCVVVVDDD

Radius of gyration: 20.21 Å; chains: 1; bounding box: 45×22×61 Å